Protein AF-A0A939R7P7-F1 (afdb_monomer_lite)

Foldseek 3Di:
DWKKKAFPPPRDIFTFQADDQQATDTDNDPVNTDDDPDPVRVVVSVVSCVVSPVVVGMDIDDDDPPD

Secondary structure (DSSP, 8-state):
-EEEEEETTT--EEEEEEE-SS-EEEES-GGGS---SSHHHHHHHHHHHHHTTHHHHEEEEEE-S--

Radius of gyration: 10.86 Å; chains: 1; bounding box: 25×22×26 Å

pLDDT: mean 93.92, std 8.26, range [48.12, 98.06]

Sequence (67 aa):
MKIKWTNRFSGEQGYVREIKPDHFINTYDKAESENFKSRREAEKAVAQLCDCGEGVNNEFEIVTNKD

Structure (mmCIF, N/CA/C/O backbone):
data_AF-A0A939R7P7-F1
#
_entry.id   AF-A0A939R7P7-F1
#
loop_
_atom_site.group_PDB
_atom_site.id
_atom_site.type_symbol
_atom_site.label_atom_id
_atom_site.label_alt_id
_atom_site.label_comp_id
_atom_site.label_asym_id
_atom_site.label_entity_id
_atom_site.label_seq_id
_atom_site.pdbx_PDB_ins_code
_atom_site.Cartn_x
_atom_site.Cartn_y
_atom_site.Cartn_z
_atom_site.occupancy
_atom_site.B_iso_or_equiv
_atom_site.auth_seq_id
_atom_site.auth_comp_id
_atom_site.auth_asym_id
_atom_site.auth_atom_id
_atom_site.pdbx_PDB_model_num
ATOM 1 N N . MET A 1 1 ? -8.509 2.077 7.598 1.00 93.56 1 MET A N 1
ATOM 2 C CA . MET A 1 1 ? -7.935 0.942 6.835 1.00 93.56 1 MET A CA 1
ATOM 3 C C . MET A 1 1 ? -6.438 1.144 6.817 1.00 93.56 1 MET A C 1
ATOM 5 O O . MET A 1 1 ? -6.017 2.292 6.793 1.00 93.56 1 MET A O 1
ATOM 9 N N . LYS A 1 2 ? -5.646 0.079 6.841 1.00 95.56 2 LYS A N 1
ATOM 10 C CA . LYS A 1 2 ? -4.180 0.158 6.817 1.00 95.56 2 LYS A CA 1
ATOM 11 C C . LYS A 1 2 ? -3.651 -0.736 5.703 1.00 95.56 2 LYS A C 1
ATOM 13 O O . LYS A 1 2 ? -4.350 -1.656 5.284 1.00 95.56 2 LYS A O 1
ATOM 18 N N . ILE A 1 3 ? -2.442 -0.463 5.229 1.00 97.25 3 ILE A N 1
ATOM 19 C CA . ILE A 1 3 ? -1.757 -1.317 4.256 1.00 97.25 3 ILE A CA 1
ATOM 20 C C . ILE A 1 3 ? -0.644 -2.049 4.996 1.00 97.25 3 ILE A C 1
ATOM 22 O O . ILE A 1 3 ? 0.256 -1.412 5.548 1.00 97.25 3 ILE A O 1
ATOM 26 N N . LYS A 1 4 ? -0.729 -3.377 5.024 1.00 97.44 4 LYS A N 1
ATOM 27 C CA . LYS A 1 4 ? 0.352 -4.264 5.439 1.00 97.44 4 LYS A CA 1
ATOM 28 C C . LYS A 1 4 ? 1.211 -4.565 4.215 1.00 97.44 4 LYS A C 1
ATOM 30 O O . LYS A 1 4 ? 0.664 -4.784 3.138 1.00 97.44 4 LYS A O 1
ATOM 35 N N . TRP A 1 5 ? 2.526 -4.576 4.374 1.00 97.44 5 TRP A N 1
ATOM 36 C CA . TRP A 1 5 ? 3.446 -5.038 3.340 1.00 97.44 5 TRP A CA 1
ATOM 37 C C . TRP A 1 5 ? 4.163 -6.302 3.809 1.00 97.44 5 TRP A C 1
ATOM 39 O O . TRP A 1 5 ? 4.374 -6.500 5.008 1.00 97.44 5 TRP A O 1
ATOM 49 N N . THR A 1 6 ? 4.514 -7.159 2.858 1.00 98.06 6 THR A N 1
ATOM 50 C CA . THR A 1 6 ? 5.375 -8.326 3.063 1.00 98.06 6 THR A CA 1
ATOM 51 C C . THR A 1 6 ? 6.436 -8.340 1.977 1.00 98.06 6 THR A C 1
ATOM 53 O O . THR A 1 6 ? 6.094 -8.398 0.797 1.00 98.06 6 THR A O 1
ATOM 56 N N . ASN A 1 7 ? 7.714 -8.298 2.342 1.00 97.38 7 ASN A N 1
ATOM 57 C CA . ASN A 1 7 ? 8.788 -8.462 1.374 1.00 97.38 7 ASN A CA 1
ATOM 58 C C . ASN A 1 7 ? 8.810 -9.913 0.884 1.00 97.38 7 ASN A C 1
ATOM 60 O O . ASN A 1 7 ? 8.860 -10.855 1.677 1.00 97.38 7 ASN A O 1
ATOM 64 N N . ARG A 1 8 ? 8.784 -10.097 -0.435 1.00 96.88 8 ARG A N 1
ATOM 65 C CA . ARG A 1 8 ? 8.685 -11.414 -1.077 1.00 96.88 8 ARG A CA 1
ATOM 66 C C . ARG A 1 8 ? 9.938 -12.273 -0.891 1.00 96.88 8 ARG A C 1
ATOM 68 O O . ARG A 1 8 ? 9.844 -13.491 -0.994 1.00 96.88 8 ARG A O 1
ATOM 75 N N . PHE A 1 9 ? 11.093 -11.657 -0.638 1.00 95.62 9 PHE A N 1
ATOM 76 C CA . PHE A 1 9 ? 12.384 -12.340 -0.545 1.00 95.62 9 PHE A CA 1
ATOM 77 C C . PHE A 1 9 ? 12.784 -12.644 0.897 1.00 95.62 9 PHE A C 1
ATOM 79 O O . PHE A 1 9 ? 13.225 -13.754 1.185 1.00 95.62 9 PHE A O 1
ATOM 86 N N . SER A 1 10 ? 12.641 -11.674 1.803 1.00 95.75 10 SER A N 1
ATOM 87 C CA . SER A 1 10 ? 12.997 -11.847 3.217 1.00 95.75 10 SER A CA 1
ATOM 88 C C . SER A 1 10 ? 11.845 -12.381 4.069 1.00 95.75 10 SER A C 1
ATOM 90 O O . SER A 1 10 ? 12.084 -12.874 5.169 1.00 95.75 10 SER A O 1
ATOM 92 N N . GLY A 1 11 ? 10.600 -12.272 3.593 1.00 96.00 11 GLY A N 1
ATOM 93 C CA . GLY A 1 11 ? 9.403 -12.549 4.389 1.00 96.00 11 GLY A CA 1
ATOM 94 C C . GLY A 1 11 ? 9.134 -11.500 5.471 1.00 96.00 11 GLY A C 1
ATOM 95 O O . GLY A 1 11 ? 8.228 -11.684 6.280 1.00 96.00 11 GLY A O 1
ATOM 96 N N . GLU A 1 12 ? 9.908 -10.413 5.505 1.00 97.19 12 GLU A N 1
ATOM 97 C CA . GLU A 1 12 ? 9.728 -9.325 6.458 1.00 97.19 12 GLU A CA 1
ATOM 98 C C . GLU A 1 12 ? 8.374 -8.649 6.257 1.00 97.19 12 GLU A C 1
ATOM 100 O O . GLU A 1 12 ? 7.908 -8.501 5.128 1.00 97.19 12 GLU A O 1
ATOM 105 N N . GLN A 1 13 ? 7.738 -8.250 7.357 1.00 97.50 13 GLN A N 1
ATOM 106 C CA . GLN A 1 13 ? 6.406 -7.664 7.335 1.00 97.50 13 GLN A CA 1
ATOM 107 C C . GLN A 1 13 ? 6.356 -6.380 8.144 1.00 97.50 13 GLN A C 1
ATOM 109 O O . GLN A 1 13 ? 7.037 -6.232 9.158 1.00 97.50 13 GLN A O 1
ATOM 114 N N . GLY A 1 14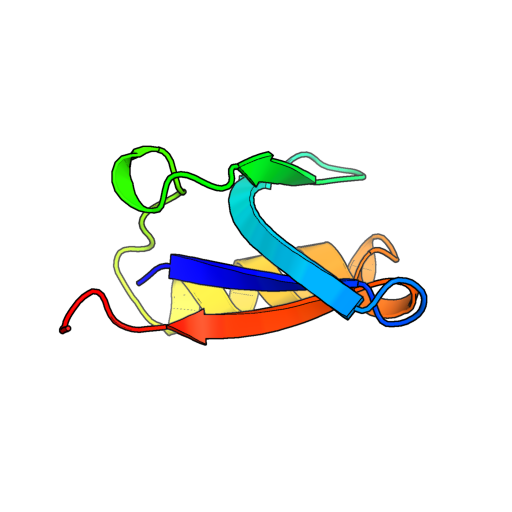 ? 5.460 -5.490 7.743 1.00 97.12 14 GLY A N 1
ATOM 115 C CA . GLY A 1 14 ? 5.150 -4.287 8.494 1.00 97.12 14 GLY A CA 1
ATOM 116 C C . GLY A 1 14 ? 3.945 -3.573 7.912 1.00 97.12 14 GLY A C 1
ATOM 117 O O . GLY A 1 14 ? 3.157 -4.145 7.158 1.00 97.12 14 GLY A O 1
ATOM 118 N N . TYR A 1 15 ? 3.816 -2.300 8.247 1.00 97.62 15 TYR A N 1
ATOM 119 C CA . TYR A 1 15 ? 2.773 -1.427 7.738 1.00 97.62 15 TYR A CA 1
ATOM 120 C C . TYR A 1 15 ? 3.372 -0.258 6.967 1.00 97.62 15 TYR A C 1
ATOM 122 O O . TYR A 1 15 ? 4.507 0.159 7.206 1.00 97.62 15 TYR A O 1
ATOM 130 N N . VAL A 1 16 ? 2.590 0.275 6.036 1.00 97.38 16 VAL A N 1
ATOM 131 C CA . VAL A 1 16 ? 2.920 1.513 5.330 1.00 97.38 16 VAL A CA 1
ATOM 132 C C . VAL A 1 16 ? 2.617 2.693 6.254 1.00 97.38 16 VAL A C 1
ATOM 134 O O . VAL A 1 16 ? 1.469 2.900 6.654 1.00 97.38 16 VAL A O 1
ATOM 137 N N . ARG A 1 17 ? 3.652 3.456 6.608 1.00 97.50 17 ARG A N 1
ATOM 138 C CA . ARG A 1 17 ? 3.552 4.698 7.386 1.00 97.50 17 ARG A CA 1
ATOM 139 C C . ARG A 1 17 ? 3.295 5.907 6.502 1.00 97.50 17 ARG A C 1
ATOM 141 O O . ARG A 1 17 ? 2.491 6.752 6.860 1.00 97.50 17 ARG A O 1
ATOM 148 N N . GLU A 1 18 ? 3.985 5.994 5.373 1.00 96.75 18 GLU A N 1
ATOM 149 C CA . GLU A 1 18 ? 3.856 7.109 4.437 1.00 96.75 18 GLU A CA 1
ATOM 150 C C . GLU A 1 18 ? 4.161 6.630 3.016 1.00 96.75 18 GLU A C 1
ATOM 152 O O . GLU A 1 18 ? 5.019 5.768 2.826 1.00 96.75 18 GLU A O 1
ATOM 157 N N . ILE A 1 19 ? 3.481 7.197 2.018 1.00 95.38 19 ILE A N 1
ATOM 158 C CA . ILE A 1 19 ? 3.731 6.925 0.599 1.00 95.38 19 ILE A CA 1
ATOM 159 C C . ILE A 1 19 ? 4.422 8.137 -0.014 1.00 95.38 19 ILE A C 1
ATOM 161 O O . ILE A 1 19 ? 3.912 9.258 0.055 1.00 95.38 19 ILE A O 1
ATOM 165 N N . LYS A 1 20 ? 5.581 7.904 -0.622 1.00 93.81 20 LYS A N 1
ATOM 166 C CA . LYS A 1 20 ? 6.340 8.885 -1.397 1.00 93.81 20 LYS A CA 1
ATOM 167 C C . LYS A 1 20 ? 6.137 8.613 -2.899 1.00 93.81 20 LYS A C 1
ATOM 169 O O . LYS A 1 20 ? 5.518 7.614 -3.265 1.00 93.81 20 LYS A O 1
ATOM 174 N N . PRO A 1 21 ? 6.586 9.512 -3.791 1.00 89.88 21 PRO A N 1
ATOM 175 C CA . PRO A 1 21 ? 6.411 9.327 -5.233 1.00 89.88 21 PRO A CA 1
ATOM 176 C C . PRO A 1 21 ? 7.067 8.059 -5.804 1.00 89.88 21 PRO A C 1
ATOM 178 O O . PRO A 1 21 ? 6.568 7.519 -6.784 1.00 89.88 21 PRO A O 1
ATOM 181 N N . ASP A 1 22 ? 8.168 7.605 -5.208 1.00 91.75 22 ASP A N 1
ATOM 182 C CA . ASP A 1 22 ? 9.024 6.521 -5.702 1.00 91.75 22 ASP A CA 1
AT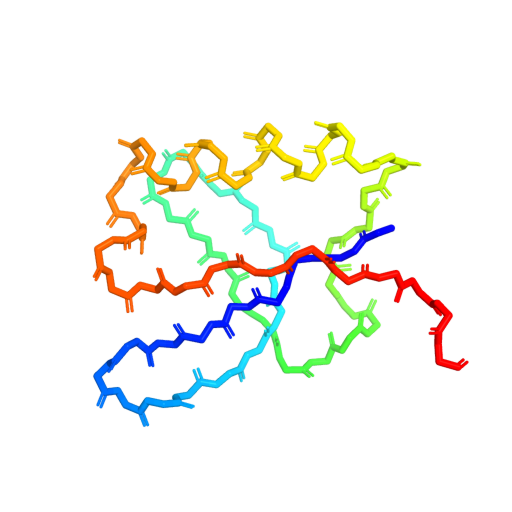OM 183 C C . ASP A 1 22 ? 9.160 5.334 -4.733 1.00 91.75 22 ASP A C 1
ATOM 185 O O . ASP A 1 22 ? 9.539 4.251 -5.164 1.00 91.75 22 ASP A O 1
ATOM 189 N N . HIS A 1 23 ? 8.837 5.512 -3.451 1.00 93.56 23 HIS A N 1
ATOM 190 C CA . HIS A 1 23 ? 8.943 4.477 -2.418 1.00 93.56 23 HIS A CA 1
ATOM 191 C C . HIS A 1 23 ? 7.890 4.666 -1.315 1.00 93.56 23 HIS A C 1
ATOM 193 O O . HIS A 1 23 ? 7.116 5.628 -1.316 1.00 93.56 23 HIS A O 1
ATOM 199 N N . PHE A 1 24 ? 7.874 3.776 -0.323 1.00 97.12 24 PHE A N 1
ATOM 200 C CA . PHE A 1 24 ? 7.113 3.967 0.913 1.00 97.12 24 PHE A CA 1
ATOM 201 C C . PHE A 1 24 ? 8.014 3.916 2.144 1.00 97.12 24 PHE A C 1
ATOM 203 O O . PHE A 1 24 ? 9.071 3.292 2.143 1.00 97.12 24 PHE A O 1
ATOM 210 N N . ILE A 1 25 ? 7.571 4.565 3.218 1.00 97.38 25 ILE A N 1
ATOM 211 C CA . ILE A 1 25 ? 8.196 4.459 4.536 1.00 97.38 25 ILE A CA 1
ATOM 212 C C . ILE A 1 25 ? 7.457 3.372 5.312 1.00 97.38 25 ILE A C 1
ATOM 214 O O . ILE A 1 25 ? 6.232 3.435 5.466 1.00 97.38 25 ILE A O 1
ATOM 218 N N . ASN A 1 26 ? 8.189 2.375 5.805 1.00 96.81 26 ASN A N 1
ATOM 219 C CA . ASN A 1 26 ? 7.641 1.311 6.637 1.00 96.81 26 ASN A CA 1
ATOM 220 C C . ASN A 1 26 ? 7.614 1.693 8.125 1.00 96.81 26 ASN A C 1
ATOM 222 O O . ASN A 1 26 ? 8.376 2.530 8.604 1.00 96.81 26 ASN A O 1
ATOM 226 N N . THR A 1 27 ? 6.741 1.028 8.873 1.00 97.12 27 THR A N 1
ATOM 227 C CA . THR A 1 27 ? 6.776 0.957 10.337 1.00 97.12 27 THR A CA 1
ATOM 228 C C . THR A 1 27 ? 6.323 -0.432 10.783 1.00 97.12 27 THR A C 1
ATOM 230 O O . THR A 1 27 ? 5.505 -1.065 10.110 1.00 97.12 27 THR A O 1
ATOM 233 N N . TYR A 1 28 ? 6.837 -0.923 11.908 1.00 95.62 28 TYR A N 1
ATOM 234 C CA . TYR A 1 28 ? 6.300 -2.127 12.556 1.00 95.62 28 TYR A CA 1
ATOM 235 C C . TYR A 1 28 ? 5.164 -1.790 13.527 1.00 95.62 28 TYR A C 1
ATOM 237 O O . TYR A 1 28 ? 4.392 -2.674 13.898 1.00 95.62 28 TYR A O 1
ATOM 245 N N . ASP A 1 29 ? 5.032 -0.519 13.917 1.00 94.56 29 ASP A N 1
ATOM 246 C CA . ASP A 1 29 ? 3.963 -0.074 14.798 1.00 94.56 29 ASP A CA 1
ATOM 247 C C . ASP A 1 29 ? 2.699 0.233 13.989 1.00 94.56 29 ASP A C 1
ATOM 249 O O . ASP A 1 29 ? 2.621 1.190 13.213 1.00 94.56 29 ASP A O 1
ATOM 253 N N . LYS A 1 30 ? 1.660 -0.577 14.211 1.00 92.25 30 LYS A N 1
ATOM 254 C CA . LYS A 1 30 ? 0.346 -0.370 13.603 1.00 92.25 30 LYS A CA 1
ATOM 255 C C . LYS A 1 30 ? -0.211 1.012 13.955 1.00 92.25 30 LYS A C 1
ATOM 257 O O . LYS A 1 30 ? -0.927 1.565 13.129 1.00 92.25 30 LYS A O 1
ATOM 262 N N . ALA A 1 31 ? 0.077 1.585 15.123 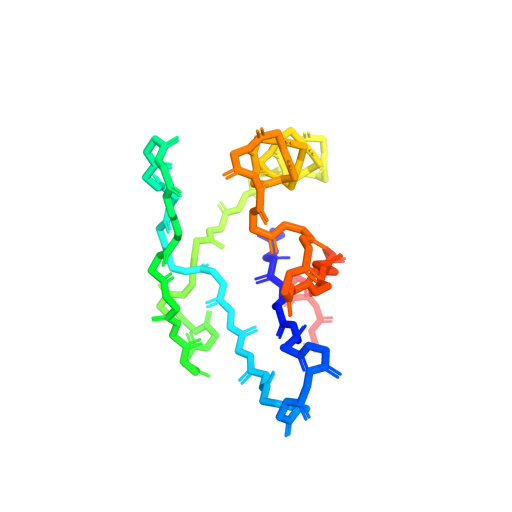1.00 92.50 31 ALA A N 1
ATOM 263 C CA . ALA A 1 31 ? -0.425 2.901 15.520 1.00 92.50 31 ALA A CA 1
ATOM 264 C C . ALA A 1 31 ? 0.168 4.042 14.678 1.00 92.50 31 ALA A C 1
ATOM 266 O O . ALA A 1 31 ? -0.552 4.984 14.351 1.00 92.50 31 ALA A O 1
ATOM 267 N N . GLU A 1 32 ? 1.430 3.920 14.266 1.00 95.12 32 GLU A N 1
ATOM 268 C CA . GLU A 1 32 ? 2.116 4.905 13.421 1.00 95.12 32 GLU A CA 1
ATOM 269 C C . GLU A 1 32 ? 1.772 4.783 11.932 1.00 95.12 32 GLU A C 1
ATOM 271 O O . GLU A 1 32 ? 2.155 5.639 11.137 1.00 95.12 32 GLU A O 1
ATOM 276 N N . SER A 1 33 ? 1.084 3.713 11.527 1.00 95.88 33 SER A N 1
ATOM 277 C CA . SER A 1 33 ? 0.792 3.481 10.117 1.00 95.88 33 SER A CA 1
ATOM 278 C C . SER A 1 33 ? -0.280 4.427 9.573 1.00 95.88 33 SER A C 1
ATOM 280 O O . SER A 1 33 ? -1.254 4.746 10.269 1.00 95.88 33 SER A O 1
ATOM 282 N N . GLU A 1 34 ? -0.186 4.732 8.278 1.00 95.00 34 GLU A N 1
ATOM 283 C CA . GLU A 1 34 ? -1.178 5.534 7.560 1.00 95.00 34 GLU A CA 1
ATOM 284 C C . GLU A 1 34 ? -2.577 4.922 7.710 1.00 95.00 34 GLU A C 1
ATOM 286 O O . GLU A 1 34 ? -2.748 3.693 7.679 1.00 95.00 34 GLU A O 1
ATOM 291 N N . ASN A 1 35 ? -3.587 5.774 7.903 1.00 95.12 35 ASN A N 1
ATOM 292 C CA . ASN A 1 35 ? -4.962 5.342 8.128 1.00 95.12 35 ASN A CA 1
ATOM 293 C C . ASN A 1 35 ? -5.887 5.886 7.038 1.00 95.12 35 ASN A C 1
ATOM 295 O O . ASN A 1 35 ? -6.416 6.992 7.119 1.00 95.12 35 ASN A O 1
ATOM 299 N N . PHE A 1 36 ? -6.152 5.043 6.046 1.00 94.38 36 PHE A N 1
ATOM 300 C CA . PHE A 1 36 ? -7.036 5.357 4.931 1.00 94.38 36 PHE A CA 1
ATOM 301 C C . PHE A 1 36 ? -8.502 5.358 5.373 1.00 94.38 36 PHE A C 1
ATOM 303 O O . PHE A 1 36 ? -8.954 4.441 6.082 1.00 94.38 36 PHE A O 1
ATOM 310 N N . LYS A 1 37 ? -9.270 6.351 4.907 1.00 92.69 37 LYS A N 1
ATOM 311 C CA . LYS A 1 37 ? -10.678 6.545 5.299 1.00 92.69 37 LYS A CA 1
ATOM 312 C C . LYS A 1 37 ? -11.589 5.482 4.701 1.00 92.69 37 LYS A C 1
ATOM 314 O O . LYS A 1 37 ? -12.637 5.173 5.260 1.00 92.69 37 LYS A O 1
ATOM 319 N N . SER A 1 38 ? -11.195 4.909 3.567 1.00 94.50 38 SER A N 1
ATOM 320 C CA . SER A 1 38 ? -11.951 3.866 2.879 1.00 94.50 38 SER A CA 1
ATOM 321 C C . SER A 1 38 ? -11.034 2.818 2.256 1.00 94.50 38 SER A C 1
ATOM 323 O O . SER A 1 38 ? -9.852 3.063 2.018 1.00 94.50 38 SER A O 1
ATOM 325 N N . ARG A 1 39 ? -11.602 1.647 1.944 1.00 94.56 39 ARG A N 1
ATOM 326 C CA . ARG A 1 39 ? -10.903 0.610 1.173 1.00 94.56 39 ARG A CA 1
ATOM 327 C C . ARG A 1 39 ? -10.430 1.143 -0.181 1.00 94.56 39 ARG A C 1
ATOM 329 O O . ARG A 1 39 ? -9.293 0.909 -0.552 1.00 94.56 39 ARG A O 1
ATOM 336 N N . ARG A 1 40 ? -11.271 1.928 -0.860 1.00 96.19 40 ARG A N 1
ATOM 337 C CA . ARG A 1 40 ? -10.970 2.518 -2.170 1.00 96.19 40 ARG A CA 1
ATOM 338 C C . ARG A 1 40 ? -9.749 3.441 -2.142 1.00 96.19 40 ARG A C 1
ATOM 340 O O . ARG A 1 40 ? -8.993 3.478 -3.104 1.00 96.19 40 ARG A O 1
ATOM 347 N N . GLU A 1 41 ? -9.565 4.213 -1.072 1.00 95.94 41 GLU A N 1
ATOM 348 C CA . GLU A 1 41 ? -8.360 5.040 -0.909 1.00 95.94 41 GLU A CA 1
ATOM 349 C C . GLU A 1 41 ? -7.110 4.177 -0.727 1.00 95.94 41 GLU A C 1
ATOM 351 O O . GLU A 1 41 ? -6.104 4.429 -1.385 1.00 95.94 41 GLU A O 1
ATOM 356 N N . ALA A 1 42 ? -7.195 3.125 0.092 1.00 96.38 42 ALA A N 1
ATOM 357 C CA . ALA A 1 42 ? -6.096 2.180 0.265 1.00 96.38 42 ALA A CA 1
ATOM 358 C C . ALA A 1 42 ? -5.765 1.432 -1.043 1.00 96.38 42 ALA A C 1
ATOM 360 O O . ALA A 1 42 ? -4.597 1.260 -1.364 1.00 96.38 42 ALA A O 1
ATOM 361 N N . GLU A 1 43 ? -6.764 1.052 -1.845 1.00 97.44 43 GLU A N 1
ATOM 362 C CA . GLU A 1 43 ? -6.562 0.412 -3.157 1.00 97.44 43 GLU A CA 1
ATOM 363 C C . GLU A 1 43 ? -5.829 1.332 -4.141 1.00 97.44 43 GLU A C 1
ATOM 365 O O . GLU A 1 43 ? -4.933 0.879 -4.848 1.00 97.44 43 GLU A O 1
ATOM 370 N N . LYS A 1 44 ? -6.151 2.632 -4.156 1.00 96.56 44 LYS A N 1
ATOM 371 C CA . LYS A 1 44 ? -5.415 3.617 -4.969 1.00 96.56 44 LYS A CA 1
ATOM 372 C C . LYS A 1 44 ? -3.960 3.755 -4.528 1.00 96.56 44 LYS A C 1
ATOM 374 O O . LYS A 1 44 ? -3.078 3.838 -5.373 1.00 96.56 44 LYS A O 1
ATOM 379 N N . ALA A 1 45 ? -3.724 3.772 -3.221 1.00 96.25 45 ALA A N 1
ATOM 380 C CA . ALA A 1 45 ? -2.384 3.805 -2.651 1.00 96.25 45 ALA A CA 1
ATOM 381 C C . ALA A 1 45 ? -1.571 2.554 -3.023 1.00 96.25 45 ALA A C 1
ATOM 383 O O . ALA A 1 45 ? -0.429 2.677 -3.451 1.00 96.25 45 ALA A O 1
ATOM 384 N N . VAL A 1 46 ? -2.166 1.361 -2.938 1.00 96.88 46 VAL A N 1
ATOM 385 C CA . VAL A 1 46 ? -1.519 0.119 -3.393 1.00 96.88 46 VAL A CA 1
ATOM 386 C C . VAL A 1 46 ? -1.214 0.170 -4.891 1.00 96.88 46 VAL A C 1
ATOM 388 O O . VAL A 1 46 ? -0.113 -0.195 -5.287 1.00 96.88 46 VAL A O 1
ATOM 391 N N . ALA A 1 47 ? -2.143 0.656 -5.720 1.00 96.50 47 ALA A N 1
ATOM 392 C CA . ALA A 1 47 ? -1.905 0.807 -7.155 1.00 96.50 47 ALA A CA 1
ATOM 393 C C . ALA A 1 47 ? -0.706 1.726 -7.439 1.00 96.50 47 ALA A C 1
ATOM 395 O O . ALA A 1 47 ? 0.173 1.345 -8.201 1.00 96.50 47 ALA A O 1
ATOM 396 N N . GLN A 1 48 ? -0.611 2.868 -6.749 1.00 95.69 48 GLN A N 1
ATOM 397 C CA . GLN A 1 48 ? 0.538 3.771 -6.860 1.00 95.69 48 GLN A CA 1
ATOM 398 C C . GLN A 1 48 ? 1.862 3.077 -6.500 1.00 95.69 48 GLN A C 1
ATOM 400 O O . GLN A 1 48 ? 2.853 3.257 -7.203 1.00 95.69 48 GLN A O 1
ATOM 405 N N . LEU A 1 49 ? 1.882 2.276 -5.431 1.00 95.69 49 LEU A N 1
ATOM 406 C CA . LEU A 1 49 ? 3.074 1.523 -5.024 1.00 95.69 49 LEU A CA 1
ATOM 407 C C . LEU A 1 49 ? 3.459 0.457 -6.059 1.00 95.69 49 LEU A C 1
ATOM 409 O O . LEU A 1 49 ? 4.634 0.253 -6.356 1.00 95.69 49 LEU A O 1
ATOM 413 N N . CYS A 1 50 ? 2.478 -0.217 -6.655 1.00 94.88 50 CYS A N 1
ATOM 414 C CA . CYS A 1 50 ? 2.739 -1.146 -7.750 1.00 94.88 50 CYS A CA 1
ATOM 415 C C . CYS A 1 50 ? 3.294 -0.424 -8.988 1.00 94.88 50 CYS A C 1
ATOM 417 O O . CYS A 1 50 ? 4.261 -0.908 -9.576 1.00 94.88 50 CYS A O 1
ATOM 419 N N . ASP A 1 51 ? 2.739 0.736 -9.341 1.00 95.12 51 ASP A N 1
ATOM 420 C CA . ASP A 1 51 ? 3.154 1.523 -10.507 1.00 95.12 51 ASP A CA 1
ATOM 421 C C . ASP A 1 51 ? 4.585 2.073 -10.368 1.00 95.12 51 ASP A C 1
ATOM 423 O O . ASP A 1 51 ? 5.301 2.163 -11.366 1.00 95.12 51 ASP A O 1
ATOM 427 N N . CYS A 1 52 ? 5.043 2.391 -9.148 1.00 92.50 52 CYS A N 1
ATOM 428 C CA . CYS A 1 52 ? 6.432 2.802 -8.897 1.00 92.50 52 CYS A CA 1
ATOM 429 C C . CYS A 1 52 ? 7.412 1.626 -8.718 1.00 92.50 52 CYS A C 1
ATOM 431 O O . CYS A 1 52 ? 8.603 1.843 -8.507 1.00 92.50 52 CYS A O 1
ATOM 433 N N . GLY A 1 53 ? 6.938 0.383 -8.844 1.00 94.50 53 GLY A N 1
ATOM 434 C CA . GLY A 1 53 ? 7.769 -0.822 -8.819 1.00 94.50 53 GLY A CA 1
ATOM 435 C C . GLY A 1 53 ? 7.924 -1.478 -7.445 1.00 94.50 53 GLY A C 1
ATOM 436 O O . GLY A 1 53 ? 8.491 -2.567 -7.362 1.00 94.50 53 GLY A O 1
ATOM 437 N N . GLU A 1 54 ? 7.362 -0.908 -6.376 1.00 95.75 54 GLU A N 1
ATOM 438 C CA . GLU A 1 54 ? 7.414 -1.512 -5.035 1.00 95.75 54 GLU A CA 1
ATOM 439 C C . GLU A 1 54 ? 6.712 -2.878 -4.986 1.00 95.75 54 GLU A C 1
ATOM 441 O O . GLU A 1 54 ? 7.131 -3.772 -4.250 1.00 95.75 54 GLU A O 1
ATOM 446 N N . GLY A 1 55 ? 5.699 -3.089 -5.836 1.00 94.44 55 GLY A N 1
ATOM 447 C CA . GLY A 1 55 ? 4.995 -4.372 -5.974 1.00 94.44 55 GLY A CA 1
ATOM 448 C C . GLY A 1 55 ? 5.862 -5.541 -6.475 1.00 94.44 55 GLY A 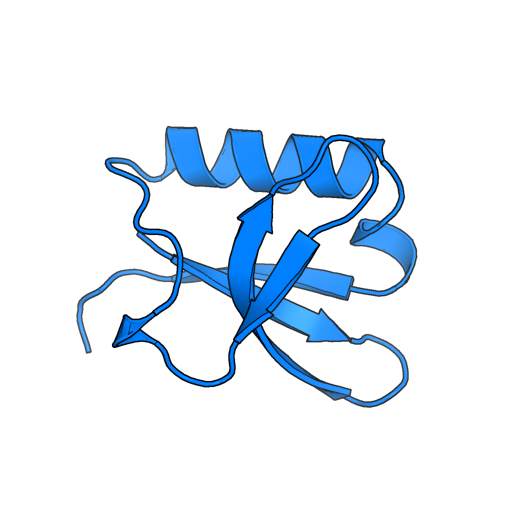C 1
ATOM 449 O O . GLY A 1 55 ? 5.467 -6.704 -6.339 1.00 94.44 55 GLY A O 1
ATOM 450 N N . VAL A 1 56 ? 7.048 -5.260 -7.034 1.00 96.12 56 VAL A N 1
ATOM 451 C CA . VAL A 1 56 ? 8.018 -6.289 -7.451 1.00 96.12 56 VAL A CA 1
ATOM 452 C C . VAL A 1 56 ? 8.632 -6.971 -6.232 1.00 96.12 56 VAL A C 1
ATOM 454 O O . VAL A 1 56 ? 8.738 -8.196 -6.193 1.00 96.12 56 VAL A O 1
ATOM 457 N N . ASN A 1 57 ? 9.005 -6.181 -5.225 1.00 96.19 57 ASN A N 1
ATOM 458 C CA . ASN A 1 57 ? 9.690 -6.669 -4.030 1.00 96.19 57 ASN A CA 1
ATOM 459 C C . ASN A 1 57 ? 8.727 -6.957 -2.882 1.00 96.19 57 ASN A C 1
ATOM 461 O O . ASN A 1 57 ? 9.048 -7.753 -2.000 1.00 96.19 57 ASN A O 1
ATOM 465 N N . ASN A 1 58 ? 7.557 -6.323 -2.893 1.00 97.38 58 ASN A N 1
ATOM 466 C CA . ASN A 1 58 ? 6.617 -6.338 -1.789 1.00 97.38 58 ASN A CA 1
ATOM 467 C C . ASN A 1 58 ? 5.228 -6.802 -2.238 1.00 97.38 58 ASN A C 1
ATOM 469 O O . ASN A 1 58 ? 4.780 -6.577 -3.361 1.00 97.38 58 ASN A O 1
ATOM 473 N N . GLU A 1 59 ? 4.528 -7.461 -1.328 1.00 97.56 59 GLU A N 1
ATOM 474 C CA . GLU A 1 59 ? 3.107 -7.756 -1.429 1.00 97.56 59 GLU 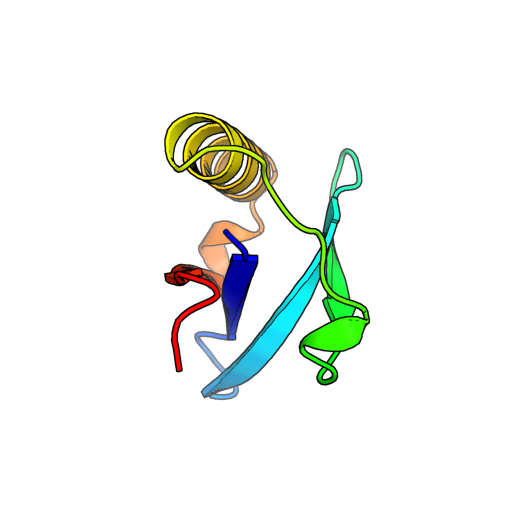A CA 1
ATOM 475 C C . GLU A 1 59 ? 2.340 -6.868 -0.460 1.00 97.56 59 GLU A C 1
ATOM 477 O O . GLU A 1 59 ? 2.736 -6.742 0.697 1.00 97.56 59 GLU A O 1
ATOM 482 N N . PHE A 1 60 ? 1.252 -6.259 -0.928 1.00 97.38 60 PHE A N 1
ATOM 483 C CA . PHE A 1 60 ? 0.458 -5.321 -0.144 1.00 97.38 60 PHE A CA 1
ATOM 484 C C . PHE A 1 60 ? -0.935 -5.878 0.143 1.00 97.38 60 PHE A C 1
ATOM 486 O O . PHE A 1 60 ? -1.659 -6.270 -0.770 1.00 97.38 60 PHE A O 1
ATOM 493 N N . GLU A 1 61 ? -1.336 -5.846 1.411 1.00 97.00 61 GLU A N 1
ATOM 494 C CA . GLU A 1 61 ? -2.645 -6.288 1.885 1.00 97.00 61 GLU A CA 1
ATOM 495 C C . GLU A 1 61 ? -3.366 -5.141 2.601 1.00 97.00 61 GLU A C 1
ATOM 497 O O . GLU A 1 61 ? -2.800 -4.458 3.456 1.00 97.00 61 GLU A O 1
ATOM 502 N N . ILE A 1 62 ? -4.642 -4.930 2.274 1.00 9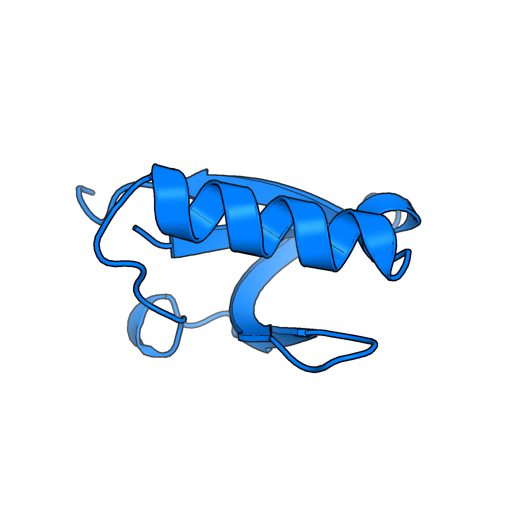6.69 62 ILE A N 1
ATOM 503 C CA . ILE A 1 62 ? -5.470 -3.919 2.938 1.00 96.69 62 ILE A CA 1
ATOM 504 C C . ILE A 1 62 ? -6.164 -4.557 4.134 1.00 96.69 62 ILE A C 1
ATOM 506 O O . ILE A 1 62 ? -7.076 -5.367 3.974 1.00 96.69 62 ILE A O 1
ATOM 510 N N . VAL A 1 63 ? -5.790 -4.117 5.331 1.00 94.88 63 VAL A N 1
ATOM 511 C CA . VAL A 1 63 ? -6.336 -4.622 6.591 1.00 94.88 63 VAL A CA 1
ATOM 512 C C . VAL A 1 63 ? -7.273 -3.605 7.245 1.00 94.88 63 VAL A C 1
ATOM 514 O O . VAL A 1 63 ? -7.076 -2.382 7.196 1.00 94.88 63 VAL A O 1
ATOM 517 N N . THR A 1 64 ? -8.336 -4.107 7.870 1.00 88.75 64 THR A N 1
ATOM 518 C CA . THR A 1 64 ? -9.249 -3.294 8.679 1.00 88.75 64 THR A CA 1
ATOM 519 C C . THR A 1 64 ? -8.651 -3.015 10.057 1.00 88.75 64 THR A C 1
ATOM 521 O O . THR A 1 64 ? -7.894 -3.813 10.594 1.00 88.75 64 THR A O 1
ATOM 524 N N . ASN A 1 65 ? -9.038 -1.898 10.680 1.00 69.44 65 ASN A N 1
ATOM 525 C CA . ASN A 1 65 ? -8.620 -1.580 12.055 1.00 69.44 65 ASN A CA 1
ATOM 526 C C . ASN A 1 65 ? -9.324 -2.441 13.122 1.00 69.44 65 ASN A C 1
ATOM 528 O O . ASN A 1 65 ? -9.049 -2.252 14.299 1.00 69.44 65 ASN A O 1
ATOM 532 N N . LYS A 1 66 ? -10.240 -3.335 12.728 1.00 55.75 66 LYS A N 1
ATOM 533 C CA . LYS A 1 66 ? -10.864 -4.297 13.636 1.00 55.75 66 LYS A CA 1
ATOM 534 C C . LYS A 1 66 ? -9.938 -5.504 13.783 1.00 55.75 66 LYS A C 1
ATOM 536 O O . LYS A 1 66 ? -9.987 -6.389 12.936 1.00 55.75 66 LYS A O 1
ATOM 541 N N . ASP A 1 67 ? -9.094 -5.454 14.806 1.00 48.12 67 ASP A N 1
ATOM 542 C CA . ASP A 1 67 ? -8.779 -6.623 15.631 1.00 48.12 67 ASP A CA 1
ATOM 543 C C . ASP A 1 67 ? -9.664 -6.533 16.882 1.00 48.12 67 ASP A C 1
ATOM 545 O O . ASP A 1 67 ? -9.814 -5.392 17.388 1.00 48.12 67 ASP A O 1
#